Protein AF-A0A969BQT1-F1 (afdb_monomer)

Nearest PDB structures (foldseek):
  3omd-assembly2_B  TM=8.768E-01  e=4.600E-06  Leptospirillum rubarum

Radius of gyration: 22.38 Å; Cα contacts (8 Å, |Δi|>4): 118; chains: 1; bounding box: 59×67×38 Å

pLDDT: mean 70.87, std 19.44, range [34.47, 90.88]

Mean predicted aligned error: 15.21 Å

Foldseek 3Di:
DDDADQCLPDPFDDQPDDALLDGCLSRLLSCLSCVVVVRNNPHHHPDVVVVVRCVVFVHDSVVVSVCVVVVDDSNVSSVVSCVRGDPDDPVVSNPPPPPPPPPPDPDDDDDDDDDDDDDDDPDPDDPDDDDDDD

Structure (mmCIF, N/CA/C/O backbone):
data_AF-A0A969BQT1-F1
#
_entry.id   AF-A0A969BQT1-F1
#
loop_
_atom_site.group_PDB
_atom_site.id
_atom_site.type_symbol
_atom_site.label_atom_id
_atom_site.label_alt_id
_atom_site.label_comp_id
_atom_site.label_asym_id
_atom_site.label_entity_id
_atom_site.label_seq_id
_atom_site.pdbx_PDB_ins_code
_atom_site.Cartn_x
_atom_site.Cartn_y
_atom_site.Cartn_z
_atom_site.occupancy
_atom_site.B_iso_or_equiv
_atom_site.auth_seq_id
_atom_site.auth_comp_id
_atom_site.auth_asym_id
_atom_site.auth_atom_id
_atom_site.pdbx_PDB_model_num
ATOM 1 N N . MET A 1 1 ? 10.568 11.108 3.450 1.00 40.91 1 MET A N 1
ATOM 2 C CA . MET A 1 1 ? 11.159 10.810 2.127 1.00 40.91 1 MET A CA 1
ATOM 3 C C . MET A 1 1 ? 10.830 9.367 1.791 1.00 40.91 1 MET A C 1
ATOM 5 O O . MET A 1 1 ? 11.449 8.466 2.342 1.00 40.91 1 MET A O 1
ATOM 9 N N . ASN A 1 2 ? 9.792 9.144 0.985 1.00 59.94 2 ASN A N 1
ATOM 10 C CA . ASN A 1 2 ? 9.334 7.798 0.641 1.00 59.94 2 ASN A CA 1
ATOM 11 C C . ASN A 1 2 ? 10.025 7.334 -0.636 1.00 59.94 2 ASN A C 1
ATOM 13 O O . ASN A 1 2 ? 9.454 7.385 -1.720 1.00 59.94 2 ASN A O 1
ATOM 17 N N . THR A 1 3 ? 11.280 6.924 -0.505 1.00 70.94 3 THR A N 1
ATOM 18 C CA . THR A 1 3 ? 12.052 6.401 -1.630 1.00 70.94 3 THR A CA 1
ATOM 19 C C . THR A 1 3 ? 11.463 5.063 -2.076 1.00 70.94 3 THR A C 1
ATOM 21 O O . THR A 1 3 ? 11.289 4.155 -1.259 1.00 70.94 3 THR A O 1
ATOM 24 N N . ALA A 1 4 ? 11.137 4.935 -3.365 1.00 75.94 4 ALA A N 1
ATOM 25 C CA . ALA A 1 4 ? 10.747 3.660 -3.954 1.00 75.94 4 ALA A CA 1
ATOM 26 C C . ALA A 1 4 ? 11.943 2.696 -3.910 1.00 75.94 4 ALA A C 1
ATOM 28 O O . ALA A 1 4 ? 13.031 3.028 -4.382 1.00 75.94 4 ALA A O 1
ATOM 29 N N . LYS A 1 5 ? 11.753 1.515 -3.313 1.00 80.44 5 LYS A N 1
ATOM 30 C CA . LYS A 1 5 ? 12.775 0.465 -3.304 1.00 80.44 5 LYS A CA 1
ATOM 31 C C . LYS A 1 5 ? 12.820 -0.224 -4.661 1.00 80.44 5 LYS A C 1
ATOM 33 O O . LYS A 1 5 ? 11.778 -0.527 -5.233 1.00 80.44 5 LYS A O 1
ATOM 38 N N . ASP A 1 6 ? 14.025 -0.506 -5.139 1.00 85.00 6 ASP A N 1
ATOM 39 C CA . ASP A 1 6 ? 14.231 -1.320 -6.333 1.00 85.00 6 ASP A CA 1
ATOM 40 C C . ASP A 1 6 ? 14.054 -2.804 -5.977 1.00 85.00 6 ASP A C 1
ATOM 42 O O . ASP A 1 6 ? 14.947 -3.444 -5.412 1.00 85.00 6 ASP A O 1
ATOM 46 N N . LEU A 1 7 ? 12.877 -3.345 -6.296 1.00 84.06 7 LEU A N 1
ATOM 47 C CA . LEU A 1 7 ? 12.505 -4.718 -5.962 1.00 84.06 7 LEU A CA 1
ATOM 48 C C . LEU A 1 7 ? 13.148 -5.765 -6.881 1.00 84.06 7 LEU A C 1
ATOM 50 O O . LEU A 1 7 ? 13.000 -6.966 -6.643 1.00 84.06 7 LEU A O 1
ATOM 54 N N . SER A 1 8 ? 13.879 -5.331 -7.914 1.00 81.75 8 SER A N 1
ATOM 55 C CA . SER A 1 8 ? 14.730 -6.225 -8.703 1.00 81.75 8 SER A CA 1
ATOM 56 C C . SER A 1 8 ? 16.007 -6.629 -7.955 1.00 81.75 8 SER A C 1
ATOM 58 O O . SER A 1 8 ? 16.568 -7.688 -8.233 1.00 81.75 8 SER A O 1
ATOM 60 N N . LYS A 1 9 ? 16.446 -5.816 -6.981 1.00 84.88 9 LYS A N 1
ATOM 61 C CA . LYS A 1 9 ? 17.703 -6.004 -6.234 1.00 84.88 9 LYS A CA 1
ATOM 62 C C . LYS A 1 9 ? 17.483 -6.320 -4.762 1.00 84.88 9 LYS A C 1
ATOM 64 O O . LYS A 1 9 ? 18.228 -7.110 -4.190 1.00 84.88 9 LYS A O 1
ATOM 69 N N . GLU A 1 10 ? 16.474 -5.712 -4.144 1.00 85.06 10 GLU A N 1
ATOM 70 C CA . GLU A 1 10 ? 16.137 -5.927 -2.738 1.00 85.06 10 GLU A CA 1
ATOM 71 C C . GLU A 1 10 ? 14.760 -6.584 -2.611 1.00 85.06 10 GLU A C 1
ATOM 73 O O . GLU A 1 10 ? 13.826 -6.298 -3.355 1.00 85.06 10 GLU A O 1
ATOM 78 N N . SER A 1 11 ? 14.603 -7.465 -1.625 1.00 85.06 11 SER A N 1
ATOM 79 C CA . SER A 1 11 ? 13.276 -7.974 -1.277 1.00 85.06 11 SER A CA 1
ATOM 80 C C . SER A 1 11 ? 12.423 -6.865 -0.644 1.00 85.06 11 SER A C 1
ATOM 82 O O . SER A 1 11 ? 12.951 -6.039 0.103 1.00 85.06 11 SER A O 1
ATOM 84 N N . PRO A 1 12 ? 11.095 -6.857 -0.855 1.00 85.31 12 PRO A N 1
ATOM 85 C CA . PRO A 1 12 ? 10.227 -5.892 -0.191 1.00 85.31 12 PRO A CA 1
ATOM 86 C C . PRO A 1 12 ? 10.235 -6.116 1.326 1.00 85.31 12 PRO A C 1
ATOM 88 O O . PRO A 1 12 ? 10.603 -7.194 1.809 1.00 85.31 12 PRO A O 1
ATOM 91 N N . THR A 1 13 ? 9.771 -5.122 2.088 1.00 87.06 13 THR A N 1
ATOM 92 C CA . THR A 1 13 ? 9.741 -5.193 3.554 1.00 87.06 13 THR A CA 1
ATOM 93 C C . THR A 1 13 ? 9.093 -6.486 4.059 1.00 87.06 13 THR A C 1
ATOM 95 O O . THR A 1 13 ? 8.080 -6.967 3.537 1.00 87.06 13 THR A O 1
ATOM 98 N N . SER A 1 14 ? 9.691 -7.059 5.110 1.00 85.31 14 SER A N 1
ATOM 99 C CA . SER A 1 14 ? 9.241 -8.314 5.714 1.00 85.31 14 SER A CA 1
ATOM 100 C C . SER A 1 14 ? 7.748 -8.260 6.078 1.00 85.31 14 SER A C 1
ATOM 102 O O . SER A 1 14 ? 7.331 -7.331 6.774 1.00 85.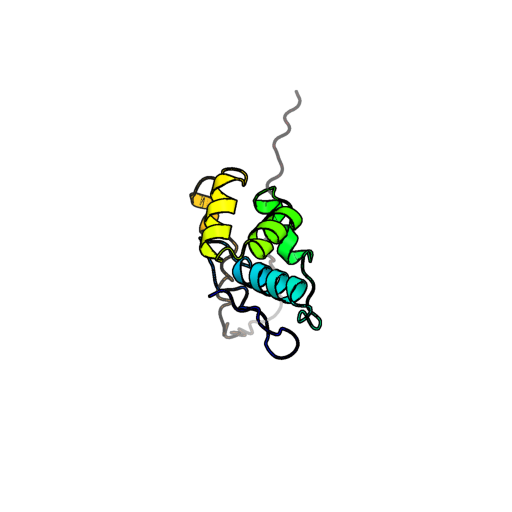31 14 SER A O 1
ATOM 104 N N . PRO A 1 15 ? 6.940 -9.284 5.728 1.00 81.62 15 PRO A N 1
ATOM 105 C CA . PRO A 1 15 ? 5.514 -9.341 6.074 1.00 81.62 15 PRO A CA 1
ATOM 106 C C . PRO A 1 15 ? 5.217 -9.260 7.580 1.00 81.62 15 PRO A C 1
ATOM 108 O O . PRO A 1 15 ? 4.081 -9.004 7.977 1.00 81.62 15 PRO A O 1
ATOM 111 N N . ARG A 1 16 ? 6.225 -9.530 8.422 1.00 81.00 16 ARG A N 1
ATOM 112 C CA . ARG A 1 16 ? 6.118 -9.507 9.888 1.00 81.00 16 ARG A CA 1
ATOM 113 C C . ARG A 1 16 ? 6.171 -8.097 10.469 1.00 81.00 16 ARG A C 1
ATOM 115 O O . ARG A 1 16 ? 5.725 -7.908 11.599 1.00 81.00 16 ARG A O 1
ATOM 122 N N . ILE A 1 17 ? 6.708 -7.132 9.724 1.00 83.88 17 ILE A N 1
ATOM 123 C CA . ILE A 1 17 ? 6.740 -5.732 10.142 1.00 83.88 17 ILE A CA 1
ATOM 124 C C . ILE A 1 17 ? 5.323 -5.182 10.004 1.00 83.88 17 ILE A C 1
ATOM 126 O O . ILE A 1 17 ? 4.716 -5.237 8.934 1.00 83.88 17 ILE A O 1
ATOM 130 N N . ARG A 1 18 ? 4.781 -4.700 11.122 1.00 85.50 18 ARG A N 1
ATOM 131 C CA . ARG A 1 18 ? 3.424 -4.162 11.194 1.00 85.50 18 ARG A CA 1
ATOM 132 C C . ARG A 1 18 ? 3.475 -2.646 11.215 1.00 85.50 18 ARG A C 1
ATOM 134 O O . ARG A 1 18 ? 4.195 -2.079 12.029 1.00 85.50 18 ARG A O 1
ATOM 141 N N . VAL A 1 19 ? 2.650 -2.013 10.389 1.00 85.38 19 VAL A N 1
ATOM 142 C CA . VAL A 1 19 ? 2.457 -0.557 10.388 1.00 85.38 19 VAL A CA 1
ATOM 143 C C . VAL A 1 19 ? 0.999 -0.271 10.719 1.00 85.38 19 VAL A C 1
ATOM 145 O O . VAL A 1 19 ? 0.105 -0.896 10.153 1.00 85.38 19 VAL A O 1
ATOM 148 N N . GLY A 1 20 ? 0.748 0.577 11.721 1.00 81.06 20 GLY A N 1
ATOM 149 C CA . GLY A 1 20 ? -0.609 0.836 12.229 1.00 81.06 20 GLY A CA 1
ATOM 150 C C . GLY A 1 20 ? -1.358 -0.418 12.715 1.00 81.06 20 GLY A C 1
ATOM 151 O O . GLY A 1 20 ? -2.586 -0.455 12.735 1.00 81.06 20 GLY A O 1
ATOM 152 N N . GLY A 1 21 ? -0.627 -1.479 13.074 1.00 83.94 21 GLY A N 1
ATOM 153 C CA . GLY A 1 21 ? -1.193 -2.779 13.451 1.00 83.94 21 GLY A CA 1
ATOM 154 C C . GLY A 1 21 ? -1.562 -3.693 12.276 1.00 83.94 21 GLY A C 1
ATOM 155 O O . GLY A 1 21 ? -1.998 -4.819 12.514 1.00 83.94 21 GLY A O 1
ATOM 156 N N . TYR A 1 22 ? -1.344 -3.268 11.030 1.00 84.25 22 TYR A N 1
ATOM 157 C CA . TYR A 1 22 ? -1.558 -4.089 9.841 1.00 84.25 22 TYR A CA 1
ATOM 158 C C . TYR A 1 22 ? -0.298 -4.866 9.482 1.00 84.25 22 TYR A C 1
ATOM 160 O O . TYR A 1 22 ? 0.768 -4.287 9.270 1.00 84.25 22 TYR A O 1
ATOM 168 N N . ALA A 1 23 ? -0.426 -6.190 9.396 1.00 84.06 23 ALA A N 1
ATOM 169 C CA . ALA A 1 23 ? 0.566 -7.014 8.717 1.00 84.06 23 ALA A CA 1
ATOM 170 C C . ALA A 1 23 ? 0.463 -6.778 7.203 1.00 84.06 23 ALA A C 1
ATOM 172 O O . ALA A 1 23 ? -0.606 -6.420 6.714 1.00 84.06 23 ALA A O 1
ATOM 173 N N . ILE A 1 24 ? 1.557 -6.988 6.469 1.00 86.69 24 ILE A N 1
ATOM 174 C CA . ILE A 1 24 ? 1.622 -6.890 4.995 1.00 86.69 24 ILE A CA 1
ATOM 175 C C . ILE A 1 24 ? 1.494 -5.456 4.441 1.00 86.69 24 ILE A C 1
ATOM 177 O O . ILE A 1 24 ? 2.009 -5.212 3.358 1.00 86.69 24 ILE A O 1
ATOM 181 N N . LEU A 1 25 ? 0.950 -4.480 5.181 1.00 88.75 25 LEU A N 1
ATOM 182 C CA . LEU A 1 25 ? 0.791 -3.096 4.703 1.00 88.75 25 LEU A CA 1
ATOM 183 C C . LEU A 1 25 ? 2.100 -2.479 4.189 1.00 88.75 25 LEU A C 1
ATOM 185 O O . LEU A 1 25 ? 2.132 -1.955 3.082 1.00 88.75 25 LEU A O 1
ATOM 189 N N . ALA A 1 26 ? 3.188 -2.585 4.959 1.00 89.06 26 ALA A N 1
ATOM 190 C CA . ALA A 1 26 ? 4.495 -2.075 4.534 1.00 89.06 26 ALA A CA 1
ATOM 191 C C . ALA A 1 26 ? 4.979 -2.746 3.239 1.00 89.06 26 ALA A C 1
ATOM 193 O O . ALA A 1 26 ? 5.492 -2.085 2.345 1.00 89.06 26 ALA A O 1
ATOM 194 N N . ARG A 1 27 ? 4.749 -4.058 3.112 1.00 89.69 27 ARG A N 1
ATOM 195 C CA . ARG A 1 27 ? 5.115 -4.834 1.925 1.00 89.69 27 ARG A CA 1
ATOM 196 C C . ARG A 1 27 ? 4.291 -4.431 0.700 1.00 89.69 27 ARG A C 1
ATOM 198 O O . ARG A 1 27 ? 4.844 -4.331 -0.389 1.00 89.69 27 ARG A O 1
ATOM 205 N N . ALA A 1 28 ? 2.989 -4.215 0.872 1.00 89.00 28 ALA A N 1
ATOM 206 C CA . ALA A 1 28 ? 2.098 -3.763 -0.192 1.00 89.00 28 ALA A CA 1
ATOM 207 C C . ALA A 1 28 ? 2.448 -2.336 -0.643 1.00 89.00 28 ALA A C 1
ATOM 209 O O . ALA A 1 28 ? 2.483 -2.068 -1.841 1.00 89.00 28 ALA A O 1
ATOM 210 N N . ALA A 1 29 ? 2.779 -1.447 0.299 1.00 89.25 29 ALA A N 1
ATOM 211 C CA . ALA A 1 29 ? 3.227 -0.090 -0.002 1.00 89.25 29 ALA A CA 1
ATOM 212 C C . ALA A 1 29 ? 4.550 -0.080 -0.785 1.00 89.25 29 ALA A C 1
ATOM 214 O O . ALA A 1 29 ? 4.661 0.646 -1.768 1.00 89.25 29 ALA A O 1
ATOM 215 N N . ASP A 1 30 ? 5.524 -0.916 -0.411 1.00 88.94 30 ASP A N 1
ATOM 216 C CA . ASP A 1 30 ? 6.786 -1.036 -1.153 1.00 88.94 30 ASP A CA 1
ATOM 217 C C . ASP A 1 30 ? 6.561 -1.508 -2.592 1.00 88.94 30 ASP A C 1
ATOM 219 O O . ASP A 1 30 ? 7.108 -0.921 -3.522 1.00 88.94 30 ASP A O 1
ATOM 223 N N . LYS A 1 31 ? 5.710 -2.525 -2.784 1.00 88.25 31 LYS A N 1
ATOM 224 C CA . LYS A 1 31 ? 5.318 -2.989 -4.120 1.00 88.25 31 LYS A CA 1
ATOM 225 C C . LYS A 1 31 ? 4.624 -1.906 -4.929 1.00 88.25 31 LYS A C 1
ATOM 227 O O . LYS A 1 31 ? 4.953 -1.734 -6.090 1.00 88.25 31 LYS A O 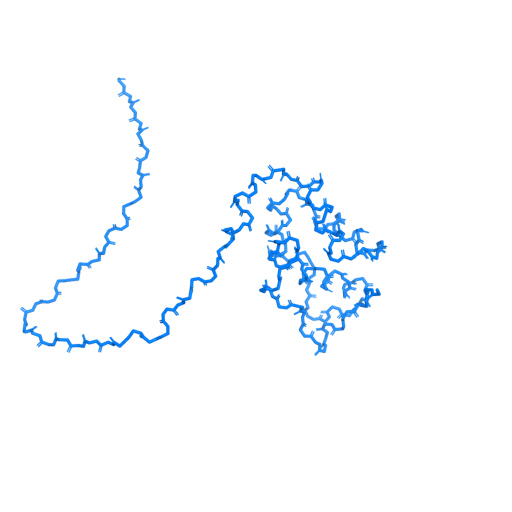1
ATOM 232 N N . GLY A 1 32 ? 3.676 -1.182 -4.336 1.00 89.12 32 GLY A N 1
ATOM 233 C CA . GLY A 1 32 ? 2.964 -0.127 -5.052 1.00 89.12 32 GLY A CA 1
ATOM 234 C C . GLY A 1 32 ? 3.891 1.028 -5.439 1.00 89.12 32 GLY A C 1
ATOM 235 O O . GLY A 1 32 ? 3.800 1.531 -6.550 1.00 89.12 32 GLY A O 1
ATOM 236 N N . ARG A 1 33 ? 4.858 1.394 -4.585 1.00 89.00 33 ARG A N 1
ATOM 237 C CA . ARG A 1 33 ? 5.889 2.389 -4.940 1.00 89.00 33 ARG A CA 1
ATOM 238 C C . ARG A 1 33 ? 6.813 1.895 -6.050 1.00 89.00 33 ARG A C 1
ATOM 240 O O . ARG A 1 33 ? 7.152 2.671 -6.934 1.00 89.00 33 ARG A O 1
ATOM 247 N N . ALA A 1 34 ? 7.212 0.627 -6.014 1.00 88.75 34 ALA A N 1
ATOM 248 C CA . ALA A 1 34 ? 8.044 0.034 -7.056 1.00 88.75 34 ALA A CA 1
ATOM 249 C C . ALA A 1 34 ? 7.289 -0.134 -8.387 1.00 88.75 34 ALA A C 1
ATOM 251 O O . ALA A 1 34 ? 7.885 0.024 -9.446 1.00 88.75 34 ALA A O 1
ATOM 252 N N . ASP A 1 35 ? 5.980 -0.397 -8.344 1.00 89.12 35 ASP A N 1
ATOM 253 C CA . ASP A 1 35 ? 5.096 -0.429 -9.515 1.00 89.12 35 ASP A CA 1
ATOM 254 C C . ASP A 1 35 ? 5.006 0.955 -10.175 1.00 89.12 35 ASP A C 1
ATOM 256 O O . ASP A 1 35 ? 5.203 1.079 -11.380 1.00 89.12 35 ASP A O 1
ATOM 260 N N . LEU A 1 36 ? 4.822 2.013 -9.374 1.00 87.81 36 LEU A N 1
ATOM 261 C CA . LEU A 1 36 ? 4.830 3.403 -9.852 1.00 87.81 36 LEU A CA 1
ATOM 262 C C . LEU A 1 36 ? 6.191 3.830 -10.421 1.00 87.81 36 LEU A C 1
ATOM 264 O O . LEU A 1 36 ? 6.245 4.588 -11.385 1.00 87.81 36 LEU A O 1
ATOM 268 N N . ALA A 1 37 ? 7.287 3.343 -9.838 1.00 86.00 37 ALA A N 1
ATOM 269 C CA . ALA A 1 37 ? 8.644 3.625 -10.300 1.00 86.00 37 ALA A CA 1
ATOM 270 C C . ALA A 1 37 ? 9.109 2.716 -11.457 1.00 86.00 37 ALA A C 1
ATOM 272 O O . ALA A 1 37 ? 10.201 2.921 -11.982 1.00 86.00 37 ALA A O 1
ATOM 273 N N . GLY A 1 38 ? 8.331 1.696 -11.839 1.00 86.00 38 GLY A N 1
ATOM 274 C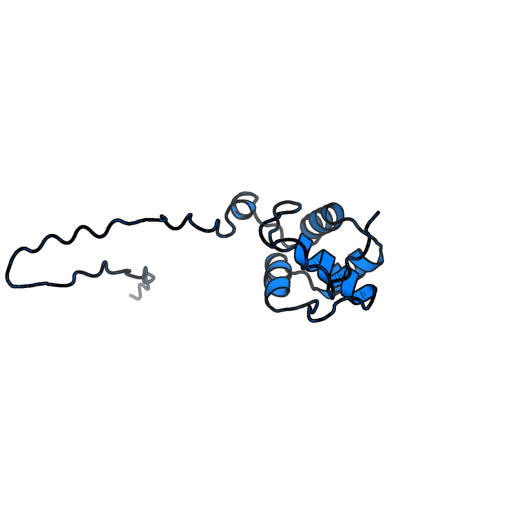 CA . GLY A 1 38 ? 8.725 0.704 -12.847 1.00 86.00 38 GLY A CA 1
ATOM 275 C C . GLY A 1 38 ? 9.852 -0.246 -12.409 1.00 86.00 38 GLY A C 1
ATOM 276 O O . GLY A 1 38 ? 10.435 -0.934 -13.241 1.00 86.00 38 GLY A O 1
ATOM 277 N N . THR A 1 39 ? 10.166 -0.316 -11.113 1.00 86.69 39 THR A N 1
ATOM 278 C CA . THR A 1 39 ? 11.255 -1.125 -10.527 1.00 86.69 39 THR A CA 1
ATOM 279 C C . THR A 1 39 ? 10.742 -2.340 -9.744 1.00 86.69 39 THR A C 1
ATOM 281 O O . THR A 1 39 ? 11.418 -2.869 -8.862 1.00 86.69 39 THR A O 1
ATOM 284 N N . CYS A 1 40 ? 9.530 -2.812 -10.057 1.00 79.81 40 CYS A N 1
ATOM 285 C CA . CYS A 1 40 ? 8.876 -3.916 -9.343 1.00 79.81 40 CYS A CA 1
ATOM 286 C C . CYS A 1 40 ? 9.586 -5.279 -9.516 1.00 79.81 40 CYS A C 1
ATOM 288 O O . CYS A 1 40 ? 9.406 -6.186 -8.698 1.00 79.81 40 CYS A O 1
ATOM 290 N N . GLY A 1 41 ? 10.428 -5.428 -10.545 1.00 82.69 41 GLY A N 1
ATOM 291 C CA . GLY A 1 41 ? 11.140 -6.675 -10.831 1.00 82.69 41 GLY A CA 1
ATOM 292 C C . GLY A 1 41 ? 10.158 -7.817 -11.111 1.00 82.69 41 GLY A C 1
ATOM 293 O O . GLY A 1 41 ? 9.401 -7.757 -12.073 1.00 82.69 41 GLY A O 1
ATOM 294 N N . GLY A 1 42 ? 10.160 -8.846 -10.257 1.00 82.06 42 GLY A N 1
ATOM 295 C CA . GLY A 1 42 ? 9.211 -9.972 -10.309 1.00 82.06 42 GLY A CA 1
ATOM 296 C C . GLY A 1 42 ? 8.054 -9.880 -9.308 1.00 82.06 42 GLY A C 1
ATOM 297 O O . GLY A 1 42 ? 7.286 -10.830 -9.155 1.00 82.06 42 GLY A O 1
ATOM 298 N N . TYR A 1 43 ? 7.946 -8.776 -8.568 1.00 84.50 43 TYR A N 1
ATOM 299 C CA . TYR A 1 43 ? 6.835 -8.558 -7.654 1.00 84.50 43 TYR A CA 1
ATOM 300 C C . TYR A 1 43 ? 5.708 -7.819 -8.368 1.00 84.50 43 TYR A C 1
ATOM 302 O O . TYR A 1 43 ? 5.937 -6.945 -9.196 1.00 84.50 43 TYR A O 1
ATOM 310 N N . HIS A 1 44 ? 4.472 -8.168 -8.019 1.00 81.56 44 HIS A N 1
ATOM 311 C CA . HIS A 1 44 ? 3.281 -7.512 -8.546 1.00 81.56 44 HIS A CA 1
ATOM 312 C C . HIS A 1 44 ? 2.446 -6.946 -7.399 1.00 81.56 44 HIS A C 1
ATOM 314 O O . HIS A 1 44 ? 2.265 -7.598 -6.353 1.00 81.56 44 HIS A O 1
ATOM 320 N N . PHE A 1 45 ? 1.996 -5.707 -7.594 1.00 82.00 45 PHE A N 1
ATOM 321 C CA . PHE A 1 45 ? 0.978 -5.059 -6.776 1.00 82.00 45 PHE A CA 1
ATOM 322 C C . PHE A 1 45 ? -0.392 -5.697 -7.065 1.00 82.00 45 PHE A C 1
ATOM 324 O O . PHE A 1 45 ? -0.586 -6.272 -8.132 1.00 82.00 45 PHE A O 1
ATOM 331 N N . ASP A 1 46 ? -1.311 -5.642 -6.099 1.00 78.56 46 ASP A N 1
ATOM 332 C CA . ASP A 1 46 ? -2.644 -6.266 -6.182 1.00 78.56 46 ASP A CA 1
ATOM 333 C C . ASP A 1 46 ? -2.646 -7.810 -6.281 1.00 78.56 46 ASP A C 1
ATOM 335 O O . ASP A 1 46 ? -3.502 -8.440 -6.901 1.00 78.56 46 ASP A O 1
ATOM 339 N N . CYS A 1 47 ? -1.679 -8.474 -5.637 1.00 82.31 47 CYS A N 1
ATOM 340 C CA . CYS A 1 47 ? -1.699 -9.935 -5.571 1.00 82.31 47 CYS A CA 1
ATOM 341 C C . CYS A 1 47 ? -2.737 -10.439 -4.540 1.00 82.31 47 CYS A C 1
ATOM 343 O O . CYS A 1 47 ? -3.127 -9.686 -3.642 1.00 82.31 47 CYS A O 1
ATOM 345 N N . PRO A 1 48 ? -3.142 -11.728 -4.571 1.00 82.81 48 PRO A N 1
ATOM 346 C CA . PRO A 1 48 ? -4.124 -12.275 -3.626 1.00 82.81 48 PRO A CA 1
ATOM 347 C C . PRO A 1 48 ? -3.797 -11.991 -2.151 1.00 82.81 48 PRO A C 1
ATOM 349 O O . PRO A 1 48 ? -4.697 -11.785 -1.344 1.00 82.81 48 PRO A O 1
ATOM 352 N N . LEU A 1 49 ? -2.505 -11.921 -1.802 1.00 83.75 49 LEU A N 1
ATOM 353 C CA . LEU A 1 49 ? -2.039 -11.580 -0.455 1.00 83.75 49 LEU A CA 1
ATOM 354 C C . LEU A 1 49 ? -2.354 -10.132 -0.050 1.00 83.75 49 LEU A C 1
ATOM 356 O O . LEU A 1 49 ? -2.723 -9.888 1.096 1.00 83.75 49 LEU A O 1
ATOM 360 N N . ASP A 1 50 ? -2.202 -9.188 -0.974 1.00 85.25 50 ASP A N 1
ATOM 361 C CA . ASP A 1 50 ? -2.480 -7.773 -0.729 1.00 85.25 50 ASP A CA 1
ATOM 362 C C . ASP A 1 50 ? -4.007 -7.557 -0.673 1.00 85.25 50 ASP A C 1
ATOM 364 O O . ASP A 1 50 ? -4.519 -6.883 0.225 1.00 85.25 50 ASP A O 1
ATOM 368 N N . ASN A 1 51 ? -4.752 -8.283 -1.515 1.00 85.75 51 ASN A N 1
ATOM 369 C CA . ASN A 1 51 ? -6.214 -8.326 -1.496 1.00 85.75 51 ASN A CA 1
ATOM 370 C C . ASN A 1 51 ? -6.817 -8.868 -0.195 1.00 85.75 51 ASN A C 1
ATOM 372 O O . ASN A 1 51 ? -7.909 -8.449 0.184 1.00 85.75 51 ASN A O 1
ATOM 376 N N . PHE A 1 52 ? -6.115 -9.716 0.563 1.00 85.81 52 PHE A N 1
ATOM 377 C CA . PHE A 1 52 ? -6.566 -10.072 1.914 1.00 85.81 52 PHE A CA 1
ATOM 378 C C . PHE A 1 52 ? -6.589 -8.866 2.859 1.00 85.81 52 PHE A C 1
ATOM 380 O O . PHE A 1 52 ? -7.507 -8.750 3.673 1.00 85.81 52 PHE A O 1
ATOM 387 N N . LEU A 1 53 ? -5.604 -7.965 2.771 1.00 85.25 53 LEU A N 1
ATOM 388 C CA . LEU A 1 53 ? -5.578 -6.746 3.582 1.00 85.25 53 LEU A CA 1
ATOM 389 C C . LEU A 1 53 ? -6.681 -5.780 3.137 1.00 85.25 53 LEU A C 1
ATOM 391 O O . LEU A 1 53 ? -7.411 -5.249 3.978 1.00 85.25 53 LEU A O 1
ATOM 395 N N . PHE A 1 54 ? -6.820 -5.587 1.827 1.00 85.75 54 PHE A N 1
ATOM 396 C CA . PHE A 1 54 ? -7.815 -4.690 1.246 1.00 85.75 54 PHE A CA 1
ATOM 397 C C . PHE A 1 54 ? -9.240 -5.182 1.516 1.00 85.75 54 PHE A C 1
ATOM 399 O O . PHE A 1 54 ? -10.042 -4.451 2.095 1.00 85.75 54 PHE A O 1
ATOM 406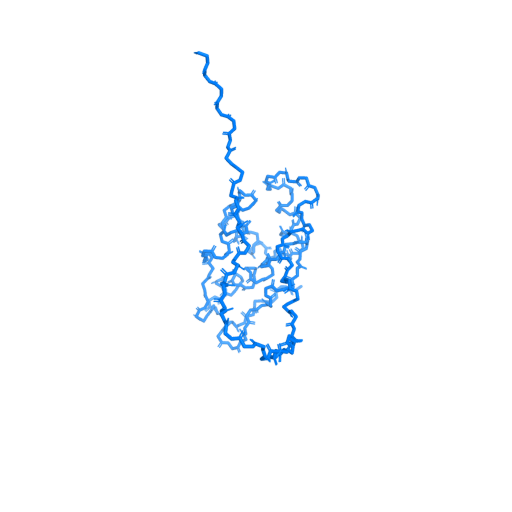 N N . GLY A 1 55 ? -9.516 -6.464 1.270 1.00 84.56 55 GLY A N 1
ATOM 407 C CA . GLY A 1 55 ? -10.784 -7.116 1.594 1.00 84.56 55 GLY A CA 1
ATOM 408 C C . GLY A 1 55 ? -11.086 -7.152 3.094 1.00 84.56 55 GLY A C 1
ATOM 409 O O . GLY A 1 55 ? -12.241 -7.014 3.493 1.00 84.56 55 GLY A O 1
ATOM 410 N N . PHE A 1 56 ? -10.070 -7.241 3.965 1.00 82.19 56 PHE A N 1
ATOM 411 C CA . PHE A 1 56 ? -10.280 -7.134 5.415 1.00 82.19 56 PHE A CA 1
ATOM 412 C C . PHE A 1 56 ? -10.849 -5.770 5.831 1.00 82.19 56 PHE A C 1
ATOM 414 O O . PHE A 1 56 ? -11.596 -5.690 6.817 1.00 82.19 56 PHE A O 1
ATOM 421 N N . LYS A 1 57 ? -10.491 -4.711 5.099 1.00 83.62 57 LYS A N 1
ATOM 422 C CA . LYS A 1 57 ? -10.981 -3.346 5.308 1.00 83.62 57 LYS A CA 1
ATOM 423 C C . LYS A 1 57 ? -12.113 -2.925 4.377 1.00 83.62 57 LYS A C 1
ATOM 425 O O . LYS A 1 57 ? -12.732 -1.907 4.666 1.00 83.62 57 LYS A O 1
ATOM 430 N N . GLY A 1 58 ? -12.408 -3.703 3.340 1.00 86.00 58 GLY A N 1
ATOM 431 C CA . GLY A 1 58 ? -13.383 -3.346 2.314 1.00 86.00 58 GLY A CA 1
ATOM 432 C C . GLY A 1 58 ? -12.926 -2.185 1.429 1.00 86.00 58 GLY A C 1
ATOM 433 O O . GLY A 1 58 ? -13.765 -1.431 0.958 1.00 86.00 58 GLY A O 1
ATOM 434 N N . VAL A 1 59 ? -11.615 -2.010 1.246 1.00 87.19 59 VAL A N 1
ATOM 435 C CA . VAL A 1 59 ? -11.047 -1.002 0.332 1.00 87.19 59 VAL A CA 1
ATOM 436 C C . VAL A 1 59 ? -10.553 -1.673 -0.945 1.00 87.19 59 VAL A C 1
ATOM 438 O O . VAL A 1 59 ? -10.334 -2.883 -0.947 1.00 87.19 59 VAL A O 1
ATOM 441 N N . SER A 1 60 ? -10.355 -0.905 -2.017 1.00 87.25 60 SER A N 1
ATOM 442 C CA . SER A 1 60 ? -9.734 -1.414 -3.242 1.00 87.25 60 SER A CA 1
ATOM 443 C C . SER A 1 60 ? -8.225 -1.142 -3.260 1.00 87.25 60 SER A C 1
ATOM 445 O O . SER A 1 60 ? -7.753 -0.150 -2.696 1.00 87.25 60 SER A O 1
ATOM 447 N N . GLY A 1 61 ? -7.451 -1.998 -3.937 1.00 85.06 61 GLY A N 1
ATOM 448 C CA . GLY A 1 61 ? -6.020 -1.754 -4.160 1.00 85.06 61 GLY A CA 1
ATOM 449 C C . GLY A 1 61 ? -5.753 -0.461 -4.940 1.00 85.06 61 GLY A C 1
ATOM 450 O O . GLY A 1 61 ? -4.757 0.216 -4.689 1.00 85.06 61 GLY A O 1
ATOM 451 N N . ASN A 1 62 ? -6.684 -0.059 -5.812 1.00 86.81 62 ASN A N 1
ATOM 452 C CA . ASN A 1 62 ? -6.601 1.185 -6.579 1.00 86.81 62 ASN A CA 1
ATOM 453 C C . ASN A 1 62 ? -6.656 2.433 -5.692 1.00 86.81 62 ASN A C 1
ATOM 455 O O . ASN A 1 62 ? -5.925 3.388 -5.945 1.00 86.81 62 ASN A O 1
ATOM 459 N N . ASP A 1 63 ? -7.474 2.437 -4.637 1.00 88.31 63 ASP A N 1
ATOM 460 C CA . ASP A 1 63 ? -7.532 3.576 -3.712 1.00 88.31 63 ASP A CA 1
ATOM 461 C C . ASP A 1 63 ? -6.214 3.730 -2.952 1.00 88.31 63 ASP A C 1
ATOM 463 O O . ASP A 1 63 ? -5.695 4.834 -2.796 1.00 88.31 63 ASP A O 1
ATOM 467 N N . VAL A 1 64 ? -5.616 2.604 -2.553 1.00 87.50 64 VAL A N 1
ATOM 468 C CA . VAL A 1 64 ? -4.294 2.594 -1.919 1.00 87.50 64 VAL A CA 1
ATOM 469 C C . VAL A 1 64 ? -3.211 3.050 -2.897 1.00 87.50 64 VAL A C 1
ATOM 471 O O . VAL A 1 64 ? -2.311 3.787 -2.500 1.00 87.50 64 VAL A O 1
ATOM 474 N N . LYS A 1 65 ? -3.309 2.685 -4.180 1.00 88.25 65 LYS A N 1
ATOM 475 C CA . LYS A 1 65 ? -2.379 3.146 -5.220 1.00 88.25 65 LYS A CA 1
ATOM 476 C C . LYS A 1 65 ? -2.411 4.671 -5.388 1.00 88.25 65 LYS A C 1
ATOM 478 O O . LYS A 1 65 ? -1.348 5.281 -5.392 1.00 88.25 65 LYS A O 1
ATOM 483 N N . LYS A 1 66 ? -3.591 5.302 -5.377 1.00 90.00 66 LYS A N 1
ATOM 484 C CA . LYS A 1 66 ? -3.725 6.777 -5.410 1.00 90.00 66 LYS A CA 1
ATOM 485 C C . LYS A 1 66 ? -3.055 7.468 -4.214 1.00 90.00 66 LYS A C 1
ATOM 487 O O . LYS A 1 66 ? -2.445 8.527 -4.352 1.00 90.00 66 LYS A O 1
ATOM 492 N N . LEU A 1 67 ? -3.131 6.866 -3.024 1.00 88.94 67 LEU A N 1
ATOM 493 C CA . LEU A 1 67 ? -2.436 7.390 -1.838 1.00 88.94 67 LEU A CA 1
ATOM 494 C C . LEU A 1 67 ? -0.914 7.287 -1.984 1.00 88.94 67 LEU A C 1
ATOM 496 O O . LEU A 1 67 ? -0.182 8.180 -1.561 1.00 88.94 67 LEU A O 1
ATOM 500 N N . LEU A 1 68 ? -0.431 6.210 -2.607 1.00 88.12 68 LEU A N 1
ATOM 501 C CA . LEU A 1 68 ? 0.991 6.039 -2.898 1.00 88.12 68 LEU A CA 1
ATOM 502 C C . LEU A 1 68 ? 1.484 7.042 -3.947 1.00 88.12 68 LEU A C 1
ATOM 504 O O . LEU A 1 68 ? 2.580 7.570 -3.781 1.00 88.12 68 LEU A O 1
ATOM 508 N N . GLU A 1 69 ? 0.671 7.358 -4.958 1.00 87.88 69 GLU A N 1
ATOM 509 C CA . GLU A 1 69 ? 0.944 8.417 -5.946 1.00 87.88 69 GLU A CA 1
ATOM 510 C C . GLU A 1 69 ? 1.040 9.802 -5.297 1.00 87.88 69 GLU A C 1
ATOM 512 O O . GLU A 1 69 ? 1.890 10.606 -5.667 1.00 87.88 69 GLU A O 1
ATOM 517 N N . THR A 1 70 ? 0.227 10.052 -4.266 1.00 87.25 70 THR A N 1
ATOM 518 C CA . THR A 1 70 ? 0.272 11.292 -3.469 1.00 87.25 70 THR A CA 1
ATOM 519 C C . THR A 1 70 ? 1.547 11.383 -2.612 1.00 87.25 70 THR A C 1
ATOM 521 O O . THR A 1 70 ? 1.859 12.428 -2.045 1.00 87.25 70 THR A O 1
ATOM 524 N N . GLY A 1 71 ? 2.318 10.296 -2.513 1.00 84.88 71 GLY A N 1
ATOM 525 C CA . GLY A 1 71 ? 3.540 10.235 -1.719 1.00 84.88 71 GLY A CA 1
ATOM 526 C C . GLY A 1 71 ? 3.303 9.941 -0.238 1.00 84.88 71 GLY A C 1
ATOM 527 O O . GLY A 1 71 ? 4.234 10.094 0.557 1.00 84.88 71 GLY A O 1
ATOM 528 N N . SER A 1 72 ? 2.108 9.475 0.146 1.00 86.44 72 SER A N 1
ATOM 529 C CA . SER A 1 72 ? 1.761 9.239 1.549 1.00 86.44 72 SER A CA 1
ATOM 530 C C . SER A 1 72 ? 2.645 8.194 2.232 1.00 86.44 72 SER A C 1
ATOM 532 O O . SER A 1 72 ? 3.045 7.175 1.646 1.00 86.44 72 SER A O 1
ATOM 534 N N . SER A 1 73 ? 2.965 8.446 3.503 1.00 87.56 73 SER A N 1
ATOM 535 C CA . SER A 1 73 ? 3.722 7.524 4.359 1.00 87.56 73 SER A CA 1
ATOM 536 C C . SER A 1 73 ? 2.932 6.252 4.681 1.00 87.56 73 SER A C 1
ATOM 538 O O . SER A 1 73 ? 1.706 6.204 4.597 1.00 87.56 73 SER A O 1
ATOM 540 N N . ASN A 1 74 ? 3.634 5.179 5.066 1.00 87.25 74 ASN A N 1
ATOM 541 C CA . ASN A 1 74 ? 2.963 3.928 5.450 1.00 87.25 74 ASN A CA 1
ATOM 542 C C . ASN A 1 74 ? 2.014 4.144 6.649 1.00 87.25 74 ASN A C 1
ATOM 544 O O . ASN A 1 74 ? 1.005 3.451 6.772 1.00 87.25 74 ASN A O 1
ATOM 548 N N . GLU A 1 75 ? 2.344 5.095 7.526 1.00 87.56 75 GLU A N 1
ATOM 549 C CA . GLU A 1 75 ? 1.541 5.474 8.691 1.00 87.56 75 GLU A CA 1
ATOM 550 C C . GLU A 1 75 ? 0.286 6.249 8.284 1.00 87.56 75 GLU A C 1
ATOM 552 O O . GLU A 1 75 ? -0.803 5.927 8.755 1.00 87.56 75 GLU A O 1
ATOM 557 N N . GLU A 1 76 ? 0.407 7.193 7.348 1.00 89.38 76 GLU A N 1
ATOM 558 C CA . GLU A 1 76 ? -0.738 7.904 6.765 1.00 89.38 76 GLU A CA 1
ATOM 559 C C . GLU A 1 76 ? -1.694 6.951 6.051 1.00 89.38 76 GLU A C 1
ATOM 561 O O . GLU A 1 76 ? -2.905 7.041 6.238 1.00 89.38 76 GLU A O 1
ATOM 566 N N . ILE A 1 77 ? -1.172 5.981 5.295 1.00 88.75 77 ILE A N 1
ATOM 567 C CA . ILE A 1 77 ? -2.006 4.962 4.646 1.00 88.75 77 ILE A CA 1
ATOM 568 C C . ILE A 1 77 ? -2.718 4.115 5.706 1.00 88.75 77 ILE A C 1
ATOM 570 O O . ILE A 1 77 ? -3.902 3.815 5.562 1.00 88.75 77 ILE A O 1
ATOM 574 N N . ALA A 1 78 ? -2.044 3.756 6.803 1.00 88.94 78 ALA A N 1
ATOM 575 C CA . ALA A 1 78 ? -2.683 3.026 7.896 1.00 88.94 78 ALA A CA 1
ATOM 576 C C . ALA A 1 78 ? -3.805 3.839 8.565 1.00 88.94 78 ALA A C 1
ATOM 578 O O . ALA A 1 78 ? -4.866 3.285 8.862 1.00 88.94 78 ALA A O 1
ATOM 579 N N . ALA A 1 79 ? -3.588 5.140 8.774 1.00 89.56 79 ALA A N 1
ATOM 580 C CA . ALA A 1 79 ? -4.594 6.055 9.304 1.00 89.56 79 ALA A CA 1
ATOM 581 C C . ALA A 1 79 ? -5.777 6.211 8.335 1.00 89.56 79 ALA A C 1
ATOM 583 O O . ALA A 1 79 ? -6.934 6.136 8.749 1.00 89.56 79 ALA A O 1
ATOM 584 N N . TRP A 1 80 ? -5.506 6.318 7.033 1.00 90.88 80 TRP A N 1
ATOM 585 C CA . TRP A 1 80 ? -6.531 6.375 5.994 1.00 90.88 80 TRP A CA 1
ATOM 586 C C . TRP A 1 80 ? -7.358 5.086 5.934 1.00 90.88 80 TRP A C 1
ATOM 588 O O . TRP A 1 80 ? -8.582 5.153 5.844 1.00 90.88 80 TRP A O 1
ATOM 598 N N . LEU A 1 81 ? -6.729 3.913 6.073 1.00 88.00 81 LEU A N 1
ATOM 599 C CA . LEU A 1 81 ? -7.416 2.616 6.168 1.00 88.00 81 LEU A CA 1
ATOM 600 C C . LEU A 1 81 ? -8.273 2.489 7.434 1.00 88.00 81 LEU A C 1
ATOM 602 O O . LEU A 1 81 ? -9.203 1.676 7.489 1.00 88.00 81 LEU A O 1
ATOM 606 N N . ASP A 1 82 ? -7.944 3.236 8.483 1.00 86.56 82 ASP A N 1
ATOM 607 C CA . ASP A 1 82 ? -8.748 3.322 9.697 1.00 86.56 82 ASP A CA 1
ATOM 608 C C . ASP A 1 82 ? -9.933 4.272 9.565 1.00 86.56 82 ASP A C 1
ATOM 610 O O . ASP A 1 82 ? -10.980 3.967 10.134 1.00 86.56 82 ASP A O 1
ATOM 614 N N . ALA A 1 83 ? -9.793 5.346 8.789 1.00 87.12 83 ALA A N 1
ATOM 615 C CA . ALA A 1 83 ? -10.865 6.294 8.506 1.00 87.12 83 ALA A CA 1
ATOM 616 C C . ALA A 1 83 ? -11.857 5.789 7.440 1.00 87.12 83 ALA A C 1
ATOM 618 O O . ALA A 1 83 ? -13.062 5.933 7.614 1.00 87.12 83 ALA A O 1
ATOM 619 N N . ASN A 1 84 ? -11.361 5.179 6.358 1.00 84.88 84 ASN A N 1
ATOM 620 C CA . ASN A 1 84 ? -12.166 4.779 5.193 1.00 84.88 84 ASN A CA 1
ATOM 621 C C . ASN A 1 84 ? -12.576 3.303 5.210 1.00 84.88 84 ASN A C 1
ATOM 623 O O . ASN A 1 84 ? -13.521 2.907 4.533 1.00 84.88 84 ASN A O 1
ATOM 627 N N . GLY A 1 85 ? -11.859 2.464 5.960 1.00 79.88 85 GLY A N 1
ATOM 628 C CA . GLY A 1 85 ? -12.160 1.039 6.043 1.00 79.88 85 GLY A CA 1
ATOM 629 C C . GLY A 1 85 ? -13.308 0.730 7.002 1.00 79.88 85 GLY A C 1
ATOM 630 O O . GLY A 1 85 ? -13.607 1.488 7.923 1.00 79.88 85 GLY A O 1
ATOM 631 N N . THR A 1 86 ? -13.902 -0.457 6.859 1.00 77.00 86 THR A N 1
ATOM 632 C CA . THR A 1 86 ? -14.969 -0.915 7.758 1.00 77.00 86 THR A CA 1
ATOM 633 C C . THR A 1 86 ? -14.504 -0.873 9.227 1.00 77.00 86 THR A C 1
ATOM 635 O O . THR A 1 86 ? -13.469 -1.476 9.565 1.00 77.00 86 THR A O 1
ATOM 638 N N . PRO A 1 87 ? -15.253 -0.219 10.139 1.00 65.69 87 PRO A N 1
ATOM 639 C CA . PRO A 1 87 ? -14.868 -0.100 11.539 1.00 65.69 87 PRO A CA 1
ATOM 640 C C . PRO A 1 87 ? -14.919 -1.473 12.215 1.00 65.69 87 PRO A C 1
ATOM 642 O O . PRO A 1 87 ? -15.973 -2.034 12.510 1.00 65.69 87 PRO A O 1
ATOM 645 N N . LYS A 1 88 ? -13.747 -2.052 12.476 1.00 60.12 88 LYS A N 1
ATOM 646 C CA . LYS A 1 88 ? -13.611 -3.301 13.236 1.00 60.12 88 LYS A CA 1
ATOM 647 C C . LYS A 1 88 ? -13.231 -2.973 14.676 1.00 60.12 88 LYS A C 1
ATOM 649 O O . LYS A 1 88 ? -12.238 -2.289 14.923 1.00 60.12 88 LYS A O 1
ATOM 654 N N . ARG A 1 89 ? -13.984 -3.524 15.638 1.00 51.06 89 ARG A N 1
ATOM 655 C CA . ARG A 1 89 ? -13.700 -3.448 17.085 1.00 51.06 89 ARG A CA 1
ATOM 656 C C . ARG A 1 89 ? -12.216 -3.762 17.365 1.00 51.06 89 ARG A C 1
ATOM 658 O O . ARG A 1 89 ? -11.730 -4.826 16.974 1.00 51.06 89 ARG A O 1
ATOM 665 N N . LYS A 1 90 ? -11.525 -2.862 18.088 1.00 52.25 90 LYS A N 1
ATOM 666 C CA . LYS A 1 90 ? -10.070 -2.875 18.398 1.00 52.25 90 LYS A CA 1
ATOM 667 C C . LYS A 1 90 ? -9.503 -4.239 18.841 1.00 52.25 90 LYS A C 1
ATOM 669 O O . LYS A 1 90 ? -8.349 -4.536 18.546 1.00 52.25 90 LYS A O 1
ATOM 674 N N . GLN A 1 91 ? -10.315 -5.086 19.480 1.00 45.75 91 GLN A N 1
ATOM 675 C CA . GLN A 1 91 ? -9.977 -6.450 19.922 1.00 45.75 91 GLN A CA 1
ATOM 676 C C . GLN A 1 91 ? -9.398 -7.340 18.803 1.00 45.75 91 GLN A C 1
ATOM 678 O O . GLN A 1 91 ? -8.513 -8.149 19.057 1.00 45.75 91 GLN A O 1
ATOM 683 N N . ARG A 1 92 ? -9.831 -7.172 17.544 1.00 48.94 92 ARG A N 1
ATOM 684 C CA . ARG A 1 92 ? -9.410 -8.064 16.445 1.00 48.94 92 ARG A CA 1
ATOM 685 C C . ARG A 1 92 ? -8.141 -7.636 15.709 1.00 48.94 92 ARG A C 1
ATOM 687 O O . ARG A 1 92 ? -7.594 -8.440 14.965 1.00 48.94 92 ARG A O 1
ATOM 694 N N . LYS A 1 93 ? -7.644 -6.414 15.943 1.00 48.59 93 LYS A N 1
ATOM 695 C CA . LYS A 1 93 ? -6.377 -5.928 15.363 1.00 48.59 93 LYS A CA 1
ATOM 696 C C . LYS A 1 93 ? -5.151 -6.622 15.977 1.00 48.59 93 LYS A C 1
ATOM 698 O O . LYS A 1 93 ? -4.140 -6.776 15.306 1.00 48.59 93 LYS A O 1
ATOM 703 N N . LYS A 1 94 ? -5.248 -7.084 17.232 1.00 50.59 94 LYS A N 1
ATOM 704 C CA . LYS A 1 94 ? -4.158 -7.790 17.936 1.00 50.59 94 LYS A CA 1
ATOM 705 C C . LYS A 1 94 ? -4.038 -9.274 17.557 1.00 50.59 94 LYS A C 1
ATOM 707 O O . LYS A 1 94 ? -2.967 -9.845 17.721 1.00 50.59 94 LYS A O 1
ATOM 712 N N . ASN A 1 95 ? -5.103 -9.864 17.010 1.00 44.75 95 ASN A N 1
ATOM 713 C CA . ASN A 1 95 ? -5.251 -11.315 16.842 1.00 44.75 95 ASN A CA 1
ATOM 714 C C . ASN A 1 95 ? -5.258 -11.755 15.367 1.00 44.75 95 ASN A C 1
ATOM 716 O O . ASN A 1 95 ? -5.865 -12.771 15.033 1.00 44.75 95 ASN A O 1
ATOM 720 N N . GLY A 1 96 ? -4.613 -11.014 14.458 1.00 46.88 96 GLY A N 1
ATOM 721 C CA . GLY A 1 96 ? -4.139 -11.662 13.225 1.00 46.88 96 GLY A CA 1
ATOM 722 C C . GLY A 1 96 ? -3.213 -12.809 13.639 1.00 46.88 96 GLY A C 1
ATOM 723 O O . GLY A 1 96 ? -2.514 -12.610 14.634 1.00 46.88 96 GLY A O 1
ATOM 724 N N . PRO A 1 97 ? -3.227 -13.983 12.973 1.00 46.16 97 PRO A N 1
ATOM 725 C CA . PRO A 1 97 ? -2.550 -15.176 13.467 1.00 46.16 97 PRO A CA 1
ATOM 726 C C . PRO A 1 97 ? -1.102 -14.820 13.782 1.00 46.16 97 PRO A C 1
ATOM 728 O O . PRO A 1 97 ? -0.269 -14.629 12.896 1.00 46.16 97 PRO A O 1
ATOM 731 N N . THR A 1 98 ? -0.812 -14.661 15.071 1.00 47.00 98 THR A N 1
ATOM 732 C CA . THR A 1 98 ? 0.550 -14.716 15.564 1.00 47.00 98 THR A CA 1
ATOM 733 C C . THR A 1 98 ? 1.043 -16.056 15.048 1.00 47.00 98 THR A C 1
ATOM 735 O O . THR A 1 98 ? 0.326 -17.039 15.264 1.00 47.00 98 THR A O 1
ATOM 738 N N . PRO A 1 99 ? 2.168 -16.140 14.315 1.00 46.41 99 PRO A N 1
ATOM 739 C CA . PRO A 1 99 ? 2.726 -17.443 14.020 1.00 46.41 99 PRO A CA 1
ATOM 740 C C . PRO A 1 99 ? 2.906 -18.094 15.385 1.00 46.41 99 PRO A C 1
ATOM 742 O O . PRO A 1 99 ? 3.719 -17.624 16.185 1.00 46.41 99 PRO A O 1
ATOM 745 N N . ALA A 1 100 ? 2.054 -19.078 15.692 1.00 46.72 100 ALA A N 1
ATOM 746 C CA . ALA A 1 100 ? 2.204 -19.890 16.876 1.00 46.72 100 ALA A CA 1
ATOM 747 C C . ALA A 1 100 ? 3.666 -20.306 16.836 1.00 46.72 100 ALA A C 1
ATOM 749 O O . ALA A 1 100 ? 4.124 -20.814 15.805 1.00 46.72 100 ALA A O 1
ATOM 750 N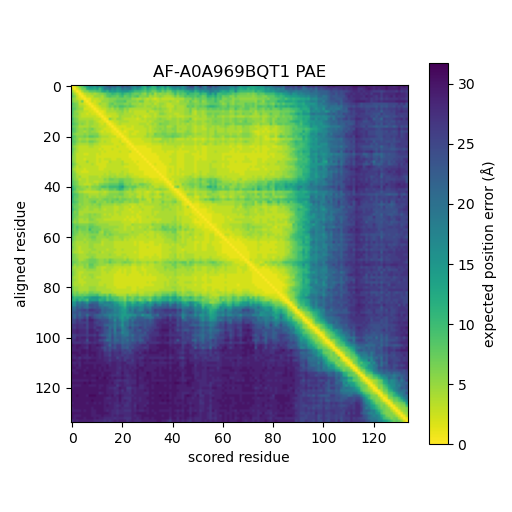 N . LYS A 1 101 ? 4.429 -19.947 17.873 1.00 46.06 101 LYS A N 1
ATOM 751 C CA . LYS A 1 101 ? 5.807 -20.400 17.995 1.00 46.06 101 LYS A CA 1
ATOM 752 C C . LYS A 1 101 ? 5.701 -21.916 17.912 1.00 46.06 101 LYS A C 1
ATOM 754 O O . LYS A 1 101 ? 5.217 -22.537 18.853 1.00 46.06 101 LYS A O 1
ATOM 759 N N . ARG A 1 102 ? 6.019 -22.491 16.748 1.00 42.72 102 ARG A N 1
ATOM 760 C CA . ARG A 1 102 ? 6.107 -23.939 16.612 1.00 42.72 102 ARG A CA 1
ATOM 761 C C . ARG A 1 102 ? 7.113 -24.341 17.685 1.00 42.72 102 ARG A C 1
ATOM 763 O O . ARG A 1 102 ? 8.186 -23.731 17.693 1.00 42.72 102 ARG A O 1
ATOM 770 N N . PRO A 1 103 ? 6.774 -25.239 18.622 1.00 45.34 103 PRO A N 1
ATOM 771 C CA . PRO A 1 103 ? 7.768 -25.729 19.556 1.00 45.34 103 PRO A CA 1
ATOM 772 C C . PRO A 1 103 ? 8.866 -26.377 18.710 1.00 45.34 103 PRO A C 1
ATOM 774 O O . PRO A 1 103 ? 8.669 -27.417 18.087 1.00 45.34 103 PRO A O 1
ATOM 777 N N . VAL A 1 104 ? 9.992 -25.678 18.583 1.00 53.94 104 VAL A N 1
ATOM 778 C CA . VAL A 1 104 ? 11.208 -26.229 18.003 1.00 53.94 104 VAL A CA 1
ATOM 779 C C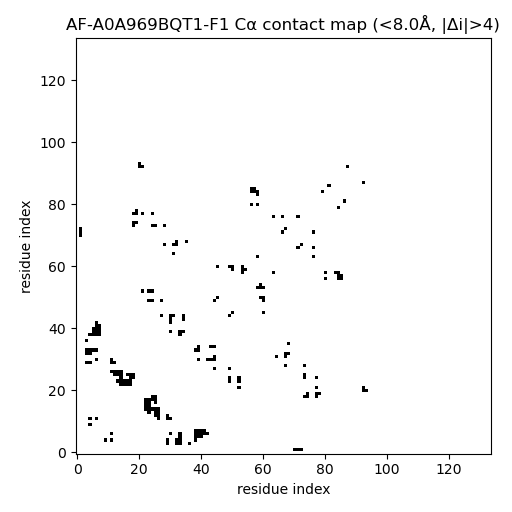 . VAL A 1 104 ? 11.724 -27.189 19.061 1.00 53.94 104 VAL A C 1
ATOM 781 O O . VAL A 1 104 ? 12.009 -26.767 20.177 1.00 53.94 104 VAL A O 1
ATOM 784 N N . HIS A 1 105 ? 11.789 -28.465 18.688 1.00 54.56 105 HIS A N 1
ATOM 785 C CA . HIS A 1 105 ? 12.212 -29.602 19.503 1.00 54.56 105 HIS A CA 1
ATOM 786 C C . HIS A 1 105 ? 11.132 -30.225 20.412 1.00 54.56 105 HIS A C 1
ATOM 788 O O . HIS A 1 105 ? 11.196 -30.153 21.636 1.00 54.56 105 HIS A O 1
ATOM 794 N N . THR A 1 106 ? 10.179 -30.963 19.832 1.00 46.81 106 THR A N 1
ATOM 795 C CA . THR A 1 106 ? 9.533 -32.054 20.581 1.00 46.81 106 THR A CA 1
ATOM 796 C C . THR A 1 106 ? 10.444 -33.273 20.499 1.00 46.81 106 THR A C 1
ATOM 798 O O . THR A 1 106 ? 10.517 -33.938 19.470 1.00 46.81 106 THR A O 1
ATOM 801 N N . THR A 1 107 ? 11.189 -33.528 21.574 1.00 50.75 107 THR A N 1
ATOM 802 C CA . THR A 1 107 ? 11.934 -34.777 21.769 1.00 50.75 107 THR A CA 1
ATOM 803 C C . THR A 1 107 ? 10.951 -35.939 21.679 1.00 50.75 107 THR A C 1
ATOM 805 O O . THR A 1 107 ? 10.056 -36.058 22.516 1.00 50.75 107 THR A O 1
ATOM 808 N N . ILE A 1 108 ? 11.093 -36.775 20.651 1.00 53.22 108 ILE A N 1
ATOM 809 C CA . ILE A 1 108 ? 10.329 -38.014 20.514 1.00 53.22 108 ILE A CA 1
ATOM 810 C C . ILE A 1 108 ? 10.807 -38.953 21.626 1.00 53.22 108 ILE A C 1
ATOM 812 O O . ILE A 1 108 ? 11.897 -39.511 21.550 1.00 53.22 108 ILE A O 1
ATOM 816 N N . GLN A 1 109 ? 10.009 -39.105 22.680 1.00 45.75 109 GLN A N 1
ATOM 817 C CA . GLN A 1 109 ? 10.197 -40.168 23.663 1.00 45.75 109 GLN A CA 1
ATOM 818 C C . GLN A 1 109 ? 9.517 -41.426 23.120 1.00 45.75 109 GLN A C 1
ATOM 820 O O . GLN A 1 109 ? 8.302 -41.581 23.229 1.00 45.75 109 GLN A O 1
ATOM 825 N N . THR A 1 110 ? 10.279 -42.326 22.498 1.00 45.47 110 THR A N 1
ATOM 826 C CA . THR A 1 110 ? 9.772 -43.651 22.124 1.00 45.47 110 THR A CA 1
ATOM 8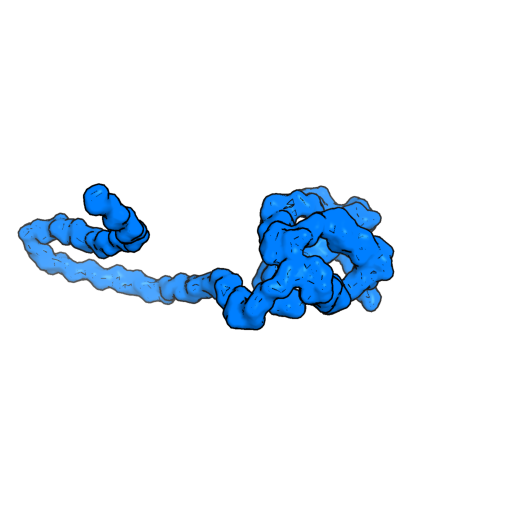27 C C . THR A 1 110 ? 9.744 -44.540 23.364 1.00 45.47 110 THR A C 1
ATOM 829 O O . THR A 1 110 ? 10.779 -45.069 23.773 1.00 45.47 110 THR A O 1
ATOM 832 N N . LYS A 1 111 ? 8.569 -44.732 23.971 1.00 41.75 111 LYS A N 1
ATOM 833 C CA . LYS A 1 111 ? 8.376 -45.762 24.998 1.00 41.75 111 LYS A CA 1
ATOM 834 C C . LYS A 1 111 ? 7.854 -47.028 24.323 1.00 41.75 111 LYS A C 1
ATOM 836 O O . LYS A 1 111 ? 6.669 -47.146 24.044 1.00 41.75 111 LYS A O 1
ATOM 841 N N . LYS A 1 112 ? 8.754 -47.972 24.041 1.00 45.34 112 LYS A N 1
ATOM 842 C CA . LYS A 1 112 ? 8.394 -49.319 23.579 1.00 45.34 112 LYS A CA 1
ATOM 843 C C . LYS A 1 112 ? 7.800 -50.089 24.760 1.00 45.34 112 LYS A C 1
ATOM 845 O O . LYS A 1 112 ? 8.535 -50.470 25.667 1.00 45.34 112 LYS A O 1
ATOM 850 N N . ILE A 1 113 ? 6.490 -50.310 24.759 1.00 37.56 113 ILE A N 1
ATOM 851 C CA . ILE A 1 113 ? 5.832 -51.315 25.603 1.00 37.56 113 ILE A CA 1
ATOM 852 C C . ILE A 1 113 ? 4.935 -52.135 24.675 1.00 37.56 113 ILE A C 1
ATOM 854 O O . ILE A 1 113 ? 4.316 -51.591 23.768 1.00 37.56 113 ILE A O 1
ATOM 858 N N . GLY A 1 114 ? 5.002 -53.455 24.831 1.00 37.56 114 GLY A N 1
ATOM 859 C CA . GLY A 1 114 ? 4.582 -54.446 23.849 1.00 37.56 114 GLY A CA 1
ATOM 860 C C . GLY A 1 114 ? 3.132 -54.379 23.361 1.00 37.56 114 GLY A C 1
ATOM 861 O O . GLY A 1 114 ? 2.229 -53.919 24.048 1.00 37.56 114 GLY A O 1
ATOM 862 N N . SER A 1 115 ? 2.970 -54.926 22.152 1.00 46.84 115 SER A N 1
ATOM 863 C CA . SER A 1 115 ? 1.766 -55.561 21.600 1.00 46.84 115 SER A CA 1
ATOM 864 C C . SER A 1 115 ? 0.435 -54.822 21.797 1.00 46.84 115 SER A C 1
ATOM 866 O O . SER A 1 115 ? -0.402 -55.250 22.587 1.00 46.84 115 SER A O 1
ATOM 868 N N . SER A 1 116 ? 0.241 -53.756 21.016 1.00 46.88 116 SER A N 1
ATOM 869 C CA . SER A 1 116 ? -1.012 -53.257 20.404 1.00 46.88 116 SER A CA 1
ATOM 870 C C . SER A 1 116 ? -1.043 -51.727 20.458 1.00 46.88 116 SER A C 1
ATOM 872 O O . SER A 1 116 ? -1.139 -51.133 21.526 1.00 46.88 116 SER A O 1
ATOM 874 N N . GLU A 1 117 ? -0.930 -51.066 19.303 1.00 38.75 117 GLU A N 1
ATOM 875 C CA . GLU A 1 117 ? -0.990 -49.602 19.232 1.00 38.75 117 GLU A CA 1
ATOM 876 C C . GLU A 1 117 ? -2.289 -49.160 18.557 1.00 38.75 117 GLU A C 1
ATOM 878 O O . GLU A 1 117 ? -2.452 -49.147 17.338 1.00 38.75 117 GLU A O 1
ATOM 883 N N . PHE A 1 118 ? -3.239 -48.832 19.425 1.00 35.41 118 PHE A N 1
ATOM 884 C CA . PHE A 1 118 ? -4.486 -48.147 19.142 1.00 35.41 118 PHE A CA 1
ATOM 885 C C . PHE A 1 118 ? -4.195 -46.649 18.962 1.00 35.41 118 PHE A C 1
ATOM 887 O O . PHE A 1 118 ? -3.809 -45.958 19.904 1.00 35.41 118 PHE A O 1
ATOM 894 N N . VAL A 1 119 ? -4.360 -46.130 17.742 1.00 41.19 119 VAL A N 1
ATOM 895 C CA . VAL A 1 119 ? -4.174 -44.700 17.450 1.00 41.19 119 VAL A CA 1
ATOM 896 C C . VAL A 1 119 ? -5.435 -43.934 17.857 1.00 41.19 119 VAL A C 1
ATOM 898 O O . VAL A 1 119 ? -6.368 -43.795 17.067 1.00 41.19 119 VAL A O 1
ATOM 901 N N . GLN A 1 120 ? -5.458 -43.387 19.074 1.00 47.00 120 GLN A N 1
ATOM 902 C CA . GLN A 1 120 ? -6.440 -42.364 19.448 1.00 47.00 120 GLN A CA 1
ATOM 903 C C . GLN A 1 120 ? -6.046 -41.028 18.815 1.00 47.00 120 GLN A C 1
ATOM 905 O O . GLN A 1 120 ? -5.153 -40.328 19.292 1.00 47.00 120 GLN A O 1
ATOM 910 N N . ARG A 1 121 ? -6.722 -40.658 17.724 1.00 44.97 121 ARG A N 1
ATOM 911 C CA . ARG A 1 121 ? -6.722 -39.271 17.243 1.00 44.97 121 ARG A CA 1
ATOM 912 C C . ARG A 1 121 ? -7.689 -38.464 18.118 1.00 44.97 121 ARG A C 1
ATOM 914 O O . ARG A 1 121 ? -8.801 -38.936 18.339 1.00 44.97 121 ARG A O 1
ATOM 921 N N . PRO A 1 122 ? -7.326 -37.262 18.592 1.00 40.97 122 PRO A N 1
ATOM 922 C CA . PRO A 1 122 ? -8.292 -36.375 19.222 1.00 40.97 122 PRO A CA 1
ATOM 923 C C . PRO A 1 122 ? -9.307 -35.924 18.167 1.00 40.97 122 PRO A C 1
ATOM 925 O O . PRO A 1 122 ? -8.957 -35.246 17.197 1.00 40.97 122 PRO A O 1
ATOM 928 N N . GLU A 1 123 ? -10.556 -36.346 18.349 1.00 45.72 123 GLU A N 1
ATOM 929 C CA . GLU A 1 123 ? -11.699 -35.923 17.552 1.00 45.72 123 GLU A CA 1
ATOM 930 C C . GLU A 1 123 ? -11.840 -34.397 17.617 1.00 45.72 123 GLU A C 1
ATOM 932 O O . GLU A 1 123 ? -12.219 -33.820 18.635 1.00 45.72 123 GLU A O 1
ATOM 937 N N . TRP A 1 124 ? -11.541 -33.721 16.510 1.00 36.31 124 TRP A N 1
ATOM 938 C CA . TRP A 1 124 ? -12.022 -32.365 16.280 1.00 36.31 124 TRP A CA 1
ATOM 939 C C . TRP A 1 124 ? -13.480 -32.467 15.839 1.00 36.31 124 TRP A C 1
ATOM 941 O O . TRP A 1 124 ? -13.774 -32.552 14.650 1.00 36.31 124 TRP A O 1
ATOM 951 N N . THR A 1 125 ? -14.401 -32.495 16.799 1.00 49.62 125 THR A N 1
ATOM 952 C CA . THR A 1 125 ? -15.828 -32.342 16.511 1.00 49.62 125 THR A CA 1
ATOM 953 C C . THR A 1 125 ? -16.106 -30.890 16.091 1.00 49.62 125 THR A C 1
ATOM 955 O O . THR A 1 125 ? -15.839 -29.958 16.857 1.00 49.62 125 THR A O 1
ATOM 958 N N . PRO A 1 126 ? -16.638 -30.628 14.883 1.00 40.03 126 PRO A N 1
ATOM 959 C CA . PRO A 1 126 ? -17.203 -29.327 14.581 1.00 40.03 126 PRO A CA 1
ATOM 960 C C . PRO A 1 126 ? -18.546 -29.204 15.309 1.00 40.03 126 PRO A C 1
ATOM 962 O O . PRO A 1 126 ? -19.412 -30.072 15.221 1.00 40.03 126 PRO A O 1
ATOM 965 N N . ARG A 1 127 ? -18.713 -28.096 16.036 1.00 43.62 127 ARG A N 1
ATOM 966 C CA . ARG A 1 127 ? -19.970 -27.637 16.638 1.00 43.62 127 ARG A CA 1
ATOM 967 C C . ARG A 1 127 ? -21.056 -27.564 15.552 1.00 43.62 127 ARG A C 1
ATOM 969 O O . ARG A 1 127 ? -21.142 -26.564 14.844 1.00 43.62 127 ARG A O 1
ATOM 976 N N . LEU A 1 128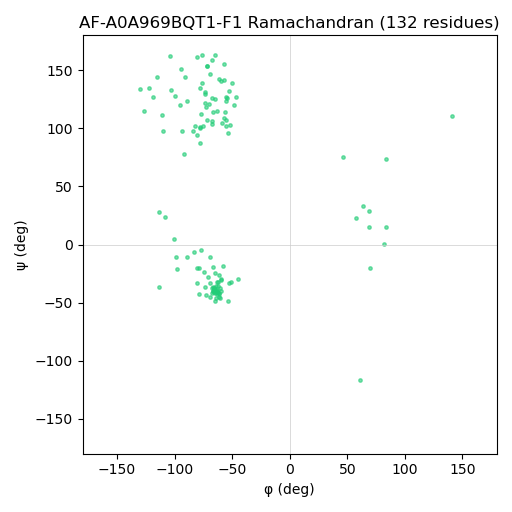 ? -21.868 -28.613 15.421 1.00 45.44 128 LEU A N 1
ATOM 977 C CA . LEU A 1 128 ? -23.068 -28.604 14.588 1.00 45.44 128 LEU A CA 1
ATOM 978 C C . LEU A 1 128 ? -24.159 -27.778 15.273 1.00 45.44 128 LEU A C 1
ATOM 980 O O . LEU A 1 128 ? -24.419 -27.892 16.472 1.00 45.44 128 LEU A O 1
ATOM 984 N N . ALA A 1 129 ? -24.734 -26.883 14.481 1.00 41.41 129 ALA A N 1
ATOM 985 C CA . ALA A 1 129 ? -25.804 -25.982 14.848 1.00 41.41 129 ALA A CA 1
ATOM 986 C C . ALA A 1 129 ? -27.055 -26.748 15.310 1.00 41.41 129 ALA A C 1
ATOM 988 O O . ALA A 1 129 ? -27.441 -27.754 14.720 1.00 41.41 129 ALA A O 1
ATOM 989 N N . ARG A 1 130 ? -27.717 -26.222 16.345 1.00 43.41 130 ARG A N 1
ATOM 990 C CA . ARG A 1 130 ? -29.099 -26.569 16.691 1.00 43.41 130 ARG A CA 1
ATOM 991 C C . ARG A 1 130 ? -30.010 -26.145 15.535 1.00 43.41 130 ARG A C 1
ATOM 993 O O . ARG A 1 130 ? -30.169 -24.949 15.311 1.00 43.41 130 ARG A O 1
ATOM 1000 N N . PHE A 1 131 ? -30.639 -27.105 14.867 1.00 34.47 131 PHE A N 1
ATOM 1001 C CA . PHE A 1 131 ? -31.916 -2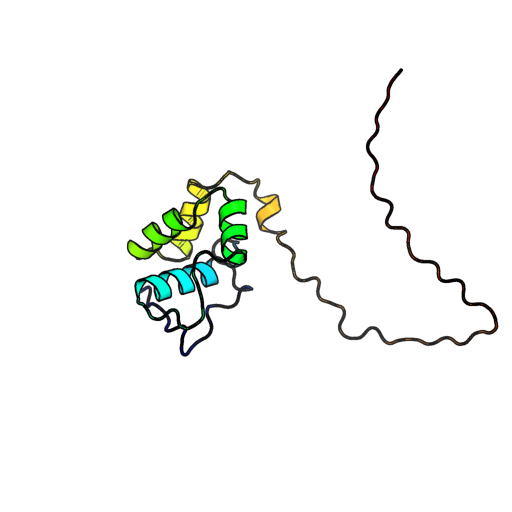6.902 14.186 1.00 34.47 131 PHE A CA 1
ATOM 1002 C C . PHE A 1 131 ? -32.965 -27.691 14.971 1.00 34.47 131 PHE A C 1
ATOM 1004 O O . PHE A 1 131 ? -32.905 -28.914 15.045 1.00 34.47 131 PHE A O 1
ATOM 1011 N N . SER A 1 132 ? -33.863 -26.963 15.630 1.00 46.34 132 SER A N 1
ATOM 1012 C CA . SER A 1 132 ? -35.072 -27.497 16.250 1.00 46.34 132 SER A CA 1
ATOM 1013 C C . SER A 1 132 ? -36.190 -27.311 15.238 1.00 46.34 132 SER A C 1
ATOM 1015 O O . SER A 1 132 ? -36.452 -26.175 14.847 1.00 46.34 132 SER A O 1
ATOM 1017 N N . ILE A 1 133 ? -36.827 -28.397 14.815 1.00 45.38 133 ILE A N 1
ATOM 1018 C CA . ILE A 1 133 ? -38.097 -28.355 14.093 1.00 45.38 133 ILE A CA 1
ATOM 1019 C C . ILE A 1 133 ? -39.033 -29.284 14.865 1.00 45.38 133 ILE A C 1
ATOM 1021 O O . ILE A 1 133 ? -38.730 -30.463 15.035 1.00 45.38 133 ILE A O 1
ATOM 1025 N N . THR A 1 134 ? -40.075 -28.677 15.428 1.00 58.69 134 THR A N 1
ATOM 1026 C CA . THR A 1 134 ? -41.296 -29.309 15.951 1.00 58.69 134 THR A CA 1
ATOM 1027 C C . THR A 1 134 ? -42.119 -29.920 14.835 1.00 58.69 134 THR A C 1
ATOM 1029 O O . THR A 1 134 ? -42.188 -29.259 13.774 1.00 58.69 134 THR A O 1
#

Sequence (134 aa):
MNTAKDLSKESPTSPRIRVGGYAILARAADKGRADLAGTCGGYHFDCPLDNFLFGFKGVSGNDVKKLLETGSSNEEIAAWLDANGTPKRKQRKKNGPTPAKRPVHTTIQTKKIGSSEFVQRPEWTPRLARFSIT

Solvent-accessible surface area (backbone atoms only — not comparable to full-atom values): 8622 Å² total; per-residue (Å²): 134,85,75,62,51,50,38,69,81,41,81,64,52,61,55,82,51,58,41,81,63,32,60,37,48,50,27,48,50,37,34,42,36,5,54,76,68,72,30,21,64,91,58,69,62,80,37,76,74,49,43,52,56,26,58,72,26,72,48,57,65,65,62,55,45,55,43,49,74,72,58,56,49,66,58,54,50,35,51,46,52,61,73,73,19,65,86,67,68,72,78,59,59,78,64,57,84,67,80,72,78,71,79,83,79,78,78,82,79,84,78,91,70,81,94,80,87,80,85,83,72,84,81,82,76,77,89,75,78,90,79,88,81,134

Secondary structure (DSSP, 8-state):
--PPP-TTTSPPPPTT--BTTBSSHHHHHHHHHHHHTT--TT--SS-HHHHHHHHHHT--HHHHHHHHHTT--HHHHHHHHHHHS----GGGTS-S-------S---------SS-------------------